Protein AF-G4M5Z3-F1 (afdb_monomer_lite)

Sequence (107 aa):
MLIGSPYRYAIVRELNGADEPPLAELAARSHADLIIVKGFTRETLPRLEVVRPSAGRDPLYKTEVEIVAIATDEPDAIETDLPILDFDDIADIGALICERVGIALKD

Foldseek 3Di:
DWADDPVDIDDDDDCVPPDDDQPVVVVVVDPDLDDDDDDPPVDQAQDAAEDEVVVVDDTCVVPDPRDQEYEYCCPVVDDDPHHYHDNPCPVVVVVVVCVVSVHDDDD

pLDDT: mean 91.92, std 5.84, range [59.56, 98.06]

Secondary structure (DSSP, 8-state):
-EEE-SS-EEE----TTPPPPPHHHHHTT---S----SS-TTS---EEEEE-GGG----GGGT-TTEEEEEES-GGG---SS-EEETT-HHHHHHHHHHHHTPPPP-

Structure (mmCIF, N/CA/C/O backbone):
data_AF-G4M5Z3-F1
#
_entry.id   AF-G4M5Z3-F1
#
loop_
_atom_site.group_PDB
_atom_site.id
_atom_site.type_symbol
_atom_site.label_atom_id
_atom_site.label_alt_id
_atom_site.label_comp_id
_atom_site.label_asym_id
_atom_site.label_entity_id
_atom_site.label_seq_id
_atom_site.pdbx_PDB_ins_code
_atom_site.Cartn_x
_atom_site.Cartn_y
_atom_site.Cartn_z
_atom_site.occupancy
_atom_site.B_iso_or_equiv
_atom_site.auth_seq_id
_atom_site.auth_comp_id
_atom_site.auth_asym_id
_atom_site.auth_atom_id
_atom_site.pdbx_PDB_model_num
ATOM 1 N N . MET A 1 1 ? 20.802 -0.949 -18.085 1.00 91.62 1 MET A N 1
ATOM 2 C CA . MET A 1 1 ? 21.706 -1.850 -17.339 1.00 91.62 1 MET A CA 1
ATOM 3 C C . MET A 1 1 ? 20.922 -3.069 -16.864 1.00 91.62 1 MET A C 1
ATOM 5 O O . MET A 1 1 ? 19.793 -2.903 -16.417 1.00 91.62 1 MET A O 1
ATOM 9 N N . LEU A 1 2 ? 21.496 -4.269 -16.979 1.00 94.94 2 LEU A N 1
ATOM 10 C CA . LEU A 1 2 ? 20.929 -5.520 -16.460 1.00 94.94 2 LEU A CA 1
ATOM 11 C C . LEU A 1 2 ? 21.941 -6.143 -15.494 1.00 94.94 2 LEU A C 1
ATOM 13 O O . LEU A 1 2 ? 23.111 -6.273 -15.847 1.00 94.94 2 LEU A O 1
ATOM 17 N N . ILE A 1 3 ? 21.490 -6.517 -14.299 1.00 96.19 3 ILE A N 1
ATOM 18 C CA . ILE A 1 3 ? 22.302 -7.202 -13.285 1.00 96.19 3 ILE A CA 1
ATOM 19 C C . ILE A 1 3 ? 21.635 -8.544 -12.990 1.00 96.19 3 ILE A C 1
ATOM 21 O O . ILE A 1 3 ? 20.436 -8.570 -12.723 1.00 96.19 3 ILE A O 1
ATOM 25 N N . GLY A 1 4 ? 22.388 -9.645 -13.033 1.00 97.12 4 GLY A N 1
ATOM 26 C CA . GLY A 1 4 ? 21.863 -10.998 -12.828 1.00 97.12 4 GLY A CA 1
ATOM 27 C C . GLY A 1 4 ? 22.616 -11.786 -11.756 1.00 97.12 4 GLY A C 1
ATOM 28 O O . GLY A 1 4 ? 23.801 -11.565 -11.521 1.00 97.12 4 GLY A O 1
ATOM 29 N N . SER A 1 5 ? 21.911 -12.715 -11.114 1.00 96.19 5 SER A N 1
ATOM 30 C CA . SER A 1 5 ? 22.422 -13.688 -10.140 1.00 96.19 5 SER A CA 1
ATOM 31 C C . SER A 1 5 ? 21.577 -14.972 -10.211 1.00 96.19 5 SER A C 1
ATOM 33 O O . SER A 1 5 ? 20.494 -14.933 -10.797 1.00 96.19 5 SER A O 1
ATOM 35 N N . PRO A 1 6 ? 21.991 -16.089 -9.580 1.00 97.00 6 PRO A N 1
ATOM 36 C CA . PRO A 1 6 ? 21.176 -17.309 -9.522 1.00 97.00 6 PRO A CA 1
ATOM 37 C C . PRO A 1 6 ? 19.821 -17.149 -8.817 1.00 97.00 6 PRO A C 1
ATOM 39 O O . PRO A 1 6 ? 18.946 -17.987 -8.996 1.00 97.00 6 PRO A O 1
ATOM 42 N N . TYR A 1 7 ? 19.648 -16.095 -8.010 1.00 95.25 7 TYR A N 1
ATOM 43 C CA . TYR A 1 7 ? 18.449 -15.900 -7.186 1.00 95.25 7 TYR A CA 1
ATOM 44 C C . TYR A 1 7 ? 17.520 -14.801 -7.707 1.00 95.25 7 TYR A C 1
ATOM 46 O O . TYR A 1 7 ? 16.330 -14.813 -7.411 1.00 95.25 7 TYR A O 1
ATOM 54 N N . ARG A 1 8 ? 18.061 -13.807 -8.423 1.00 93.88 8 ARG A N 1
ATOM 55 C CA . ARG A 1 8 ? 17.317 -12.620 -8.874 1.00 93.88 8 ARG A CA 1
ATOM 56 C C . ARG A 1 8 ? 18.068 -11.828 -9.935 1.00 93.88 8 ARG A C 1
ATOM 58 O O . ARG A 1 8 ? 19.293 -11.928 -10.045 1.00 93.88 8 ARG A O 1
ATOM 65 N N . TYR A 1 9 ? 17.338 -10.971 -10.637 1.00 94.56 9 TYR A N 1
ATOM 66 C CA . TYR A 1 9 ? 17.891 -9.978 -11.551 1.00 94.56 9 TYR A CA 1
ATOM 67 C C . TYR A 1 9 ? 17.266 -8.598 -11.309 1.00 94.56 9 TYR A C 1
ATOM 69 O O . TYR A 1 9 ? 16.205 -8.485 -10.701 1.00 94.56 9 TYR A O 1
ATOM 77 N N . ALA A 1 10 ? 17.935 -7.550 -11.786 1.00 94.44 10 ALA A N 1
ATOM 78 C CA . ALA A 1 10 ? 17.443 -6.178 -11.765 1.00 94.44 10 ALA A CA 1
ATOM 79 C C . ALA A 1 10 ? 17.632 -5.525 -13.139 1.00 94.44 10 ALA A C 1
ATOM 81 O O . ALA A 1 10 ? 18.688 -5.667 -13.764 1.00 94.44 10 ALA A O 1
ATOM 82 N N . ILE A 1 11 ? 16.614 -4.789 -13.592 1.00 93.31 11 ILE A N 1
ATOM 83 C CA . ILE A 1 11 ? 16.627 -4.016 -14.838 1.00 93.31 11 ILE A CA 1
ATOM 84 C C . ILE A 1 11 ? 16.582 -2.532 -14.474 1.00 93.31 11 ILE A C 1
ATOM 86 O O . ILE A 1 11 ? 15.635 -2.082 -13.839 1.00 93.31 11 ILE A O 1
ATOM 90 N N . VAL A 1 12 ? 17.580 -1.770 -14.920 1.00 94.31 12 VAL A N 1
ATOM 91 C CA . VAL A 1 12 ? 17.619 -0.305 -14.791 1.00 94.31 12 VAL A CA 1
ATOM 92 C C . VAL A 1 12 ? 17.601 0.314 -16.183 1.00 94.31 12 VAL A C 1
ATOM 94 O O . VAL A 1 12 ? 18.412 -0.054 -17.044 1.00 94.31 12 VAL A O 1
ATOM 97 N N . ARG A 1 13 ? 16.684 1.255 -16.412 1.00 92.88 13 ARG A N 1
ATOM 98 C CA . ARG A 1 13 ? 16.542 1.991 -17.671 1.00 92.88 13 ARG A CA 1
ATOM 99 C C . ARG A 1 13 ? 16.651 3.485 -17.392 1.00 92.88 13 ARG A C 1
ATOM 101 O O . ARG A 1 13 ? 15.803 4.032 -16.702 1.00 92.88 13 ARG A O 1
ATOM 108 N N . GLU A 1 14 ? 17.666 4.113 -17.976 1.00 95.19 14 GLU A N 1
ATOM 109 C CA . GLU A 1 14 ? 17.768 5.572 -18.030 1.00 95.19 14 GLU A CA 1
ATOM 110 C C . GLU A 1 14 ? 16.678 6.130 -18.950 1.00 95.19 14 GLU A C 1
ATOM 112 O O . GLU A 1 14 ? 16.443 5.581 -20.033 1.00 95.19 14 GLU A O 1
ATOM 117 N N . LEU A 1 15 ? 16.025 7.215 -18.531 1.00 96.19 15 LEU A N 1
ATOM 118 C CA . LEU A 1 15 ? 14.952 7.843 -19.309 1.00 96.19 15 LEU A CA 1
ATOM 119 C C . LEU A 1 15 ? 15.482 8.727 -20.448 1.00 96.19 15 LEU A C 1
ATOM 121 O O . LEU A 1 15 ? 14.772 8.943 -21.422 1.00 96.19 15 LEU A O 1
ATOM 125 N N . ASN A 1 16 ? 16.732 9.205 -20.374 1.00 95.50 16 ASN A N 1
ATOM 126 C CA . ASN A 1 16 ? 17.375 10.034 -21.411 1.00 95.50 16 ASN A CA 1
ATOM 127 C C . ASN A 1 16 ? 16.522 11.238 -21.869 1.00 95.50 16 ASN A C 1
ATOM 129 O O . ASN A 1 16 ? 16.459 11.546 -23.057 1.00 95.50 16 ASN A O 1
ATOM 133 N N . GLY A 1 17 ? 15.857 11.905 -20.922 1.00 95.94 17 GLY A N 1
ATOM 134 C CA . GLY A 1 17 ? 14.986 13.054 -21.187 1.00 95.94 17 GLY A CA 1
ATOM 135 C C . GLY A 1 17 ? 13.541 12.705 -21.556 1.00 95.94 17 GLY A C 1
ATOM 136 O O . GLY A 1 17 ? 12.758 13.623 -21.767 1.00 95.94 17 GLY A O 1
ATOM 137 N N . ALA A 1 18 ? 13.174 11.421 -21.620 1.00 95.94 18 ALA A N 1
ATOM 138 C CA . ALA A 1 18 ? 11.772 11.014 -21.644 1.00 95.94 18 ALA A CA 1
ATOM 139 C C . ALA A 1 18 ? 11.106 11.252 -20.279 1.00 95.94 18 ALA A C 1
ATOM 141 O O . ALA A 1 18 ? 11.778 11.245 -19.243 1.00 95.94 18 ALA A O 1
ATOM 142 N N . ASP A 1 19 ? 9.785 11.410 -20.294 1.00 93.81 19 ASP A N 1
ATOM 143 C CA . ASP A 1 19 ? 8.986 11.543 -19.079 1.00 93.81 19 ASP A CA 1
ATOM 144 C C . ASP A 1 19 ? 9.010 10.260 -18.232 1.00 93.81 19 ASP A C 1
ATOM 146 O O . ASP A 1 19 ? 9.283 9.155 -18.719 1.00 93.81 19 ASP A O 1
ATOM 150 N N . GLU A 1 20 ? 8.709 10.412 -16.941 1.00 91.62 20 GLU A N 1
ATOM 151 C CA . GLU A 1 20 ? 8.498 9.278 -16.045 1.00 91.62 20 GLU A CA 1
ATOM 152 C C . GLU A 1 20 ? 7.316 8.428 -16.550 1.00 91.62 20 GLU A C 1
ATOM 154 O O . GLU A 1 20 ? 6.231 8.973 -16.776 1.00 91.62 20 GLU A O 1
ATOM 159 N N . PRO A 1 21 ? 7.488 7.104 -16.743 1.00 91.88 21 PRO A N 1
ATOM 160 C CA . PRO A 1 21 ? 6.395 6.250 -17.185 1.00 91.88 21 PRO A CA 1
ATOM 161 C C . PRO A 1 21 ? 5.253 6.238 -16.161 1.00 91.88 21 PRO A C 1
ATOM 163 O O . PRO A 1 21 ? 5.524 6.180 -14.957 1.00 91.88 21 PRO A O 1
ATOM 166 N N . PRO A 1 22 ? 3.986 6.210 -16.606 1.00 92.31 22 PRO A N 1
ATOM 167 C CA . PRO A 1 22 ? 2.855 6.085 -15.697 1.00 92.31 22 PRO A CA 1
ATOM 168 C C . PRO A 1 22 ? 2.923 4.764 -14.926 1.00 92.31 22 PRO A C 1
ATOM 170 O O . PRO A 1 22 ? 3.472 3.763 -15.407 1.00 92.31 22 PRO A O 1
ATOM 173 N N . LEU A 1 23 ? 2.317 4.730 -13.737 1.00 93.06 23 LEU A N 1
ATOM 174 C CA . LEU A 1 23 ? 2.388 3.561 -12.860 1.00 93.06 23 LEU A CA 1
ATOM 175 C C . LEU A 1 23 ? 1.861 2.291 -13.538 1.00 93.06 23 LEU A C 1
ATOM 177 O O . LEU A 1 23 ? 2.447 1.224 -13.372 1.00 93.06 23 LEU A O 1
ATOM 181 N N . ALA A 1 24 ? 0.805 2.408 -14.346 1.00 91.56 24 ALA A N 1
ATOM 182 C CA . ALA A 1 24 ? 0.236 1.290 -15.096 1.00 91.56 24 ALA A CA 1
ATOM 183 C C . ALA A 1 24 ? 1.259 0.622 -16.036 1.00 91.56 24 ALA A C 1
ATOM 185 O O . ALA A 1 24 ? 1.314 -0.605 -16.125 1.00 91.56 24 ALA A O 1
ATOM 186 N N . GLU A 1 25 ? 2.122 1.404 -16.694 1.00 92.88 25 GLU A N 1
ATOM 187 C CA . GLU A 1 25 ? 3.180 0.861 -17.552 1.00 92.88 25 GLU A CA 1
ATOM 188 C C . GLU A 1 25 ? 4.294 0.188 -16.752 1.00 92.88 25 GLU A C 1
ATOM 190 O O . GLU A 1 25 ? 4.868 -0.804 -17.205 1.00 92.88 25 GLU A O 1
ATOM 195 N N . LEU A 1 26 ? 4.631 0.723 -15.576 1.00 92.44 26 LEU A N 1
ATOM 196 C CA . LEU A 1 26 ? 5.609 0.103 -14.683 1.00 92.44 26 LEU A CA 1
ATOM 197 C C . LEU A 1 26 ? 5.065 -1.212 -14.114 1.00 92.44 26 LEU A C 1
ATOM 199 O O . LEU A 1 26 ? 5.764 -2.224 -14.135 1.00 92.44 26 LEU A O 1
ATOM 203 N N . ALA A 1 27 ? 3.807 -1.213 -13.674 1.00 92.38 27 ALA A N 1
ATOM 204 C CA . ALA A 1 27 ? 3.109 -2.368 -13.126 1.00 92.38 27 ALA A CA 1
ATOM 205 C C . ALA A 1 27 ? 3.000 -3.516 -14.140 1.00 92.38 27 ALA A C 1
ATOM 207 O O . ALA A 1 27 ? 3.281 -4.665 -13.796 1.00 92.38 27 ALA A O 1
ATOM 208 N N . ALA A 1 28 ? 2.696 -3.198 -15.403 1.00 91.88 28 ALA A N 1
ATOM 209 C CA . ALA A 1 28 ? 2.602 -4.171 -16.493 1.00 91.88 28 ALA A CA 1
ATOM 210 C C . ALA A 1 28 ? 3.928 -4.890 -16.809 1.00 91.88 28 ALA A C 1
ATOM 212 O O . ALA A 1 28 ? 3.928 -5.918 -17.483 1.00 91.88 28 ALA A O 1
ATOM 213 N N . ARG A 1 29 ? 5.071 -4.366 -16.341 1.00 91.06 29 ARG A N 1
ATOM 214 C CA . ARG A 1 29 ? 6.380 -5.035 -16.468 1.00 91.06 29 ARG A CA 1
ATOM 215 C C . ARG A 1 29 ? 6.605 -6.091 -15.390 1.00 91.06 29 ARG A C 1
ATOM 217 O O . ARG A 1 29 ? 7.551 -6.869 -15.504 1.00 91.06 29 ARG A O 1
ATOM 224 N N . SER A 1 30 ? 5.803 -6.081 -14.330 1.00 87.50 30 SER A N 1
ATOM 225 C CA . SER A 1 30 ? 5.859 -7.099 -13.290 1.00 87.50 30 SER A CA 1
ATOM 226 C C . SER A 1 30 ? 5.040 -8.326 -13.703 1.00 87.50 30 SER A C 1
ATOM 228 O O . SER A 1 30 ? 4.063 -8.218 -14.438 1.00 87.50 30 SER A O 1
ATOM 230 N N . HIS A 1 31 ? 5.424 -9.492 -13.193 1.00 86.06 31 HIS A N 1
ATOM 231 C CA . HIS A 1 31 ? 4.624 -10.718 -13.261 1.00 86.06 31 HIS A CA 1
ATOM 232 C C . HIS A 1 31 ? 4.012 -11.040 -11.887 1.00 86.06 31 HIS A C 1
ATOM 234 O O . HIS A 1 31 ? 3.949 -12.202 -11.501 1.00 86.06 31 HIS A O 1
ATOM 240 N N . ALA A 1 32 ? 3.672 -10.010 -11.106 1.00 90.88 32 ALA A N 1
ATOM 241 C CA . ALA A 1 32 ? 3.198 -10.164 -9.736 1.00 90.88 32 ALA A CA 1
ATOM 242 C C . ALA A 1 32 ? 1.668 -10.257 -9.671 1.00 90.88 32 ALA A C 1
ATOM 244 O O . ALA A 1 32 ? 0.974 -9.548 -10.396 1.00 90.88 32 ALA A O 1
ATOM 245 N N . ASP A 1 33 ? 1.159 -11.073 -8.747 1.00 89.44 33 ASP A N 1
ATOM 246 C CA . ASP A 1 33 ? -0.275 -11.149 -8.430 1.00 89.44 33 ASP A CA 1
ATOM 247 C C . ASP A 1 33 ? -0.754 -9.933 -7.614 1.00 89.44 33 ASP A C 1
ATOM 249 O O . ASP A 1 33 ? -1.928 -9.572 -7.645 1.00 89.44 33 ASP A O 1
ATOM 253 N N . LEU A 1 34 ? 0.169 -9.280 -6.895 1.00 91.88 34 LEU A N 1
ATOM 254 C CA . LEU A 1 34 ? -0.071 -8.081 -6.094 1.00 91.88 34 LEU A CA 1
ATOM 255 C C . LEU A 1 34 ? 1.106 -7.112 -6.214 1.00 91.88 34 LEU A C 1
ATOM 257 O O . LEU A 1 34 ? 2.268 -7.502 -6.089 1.00 91.88 34 LEU A O 1
ATOM 261 N N . ILE A 1 35 ? 0.797 -5.827 -6.387 1.00 93.12 35 ILE A N 1
ATOM 262 C CA . ILE A 1 35 ? 1.773 -4.738 -6.373 1.00 93.12 35 ILE A CA 1
ATOM 263 C C . ILE A 1 35 ? 1.378 -3.760 -5.272 1.00 93.12 35 ILE A C 1
ATOM 265 O O . ILE A 1 35 ? 0.306 -3.162 -5.318 1.00 93.12 35 ILE A O 1
ATOM 269 N N . ILE A 1 36 ? 2.269 -3.570 -4.301 1.00 93.88 36 ILE A N 1
ATOM 270 C CA . ILE A 1 36 ? 2.127 -2.538 -3.272 1.00 93.88 36 ILE A CA 1
ATOM 271 C C . ILE A 1 36 ? 2.923 -1.319 -3.716 1.00 93.88 36 ILE A C 1
ATOM 273 O O . ILE A 1 36 ? 4.120 -1.408 -3.998 1.00 93.88 36 ILE A O 1
ATOM 277 N N . VAL A 1 37 ? 2.254 -0.172 -3.769 1.00 93.81 37 VAL A N 1
ATOM 278 C CA . VAL A 1 37 ? 2.840 1.073 -4.258 1.00 93.81 37 VAL A CA 1
ATOM 279 C C . VAL A 1 37 ? 3.007 2.039 -3.098 1.00 93.81 37 VAL A C 1
ATOM 281 O O . VAL A 1 37 ? 2.049 2.395 -2.420 1.00 93.81 37 VAL A O 1
ATOM 284 N N . LYS A 1 38 ? 4.243 2.493 -2.888 1.00 91.44 38 LYS A N 1
ATOM 285 C CA . LYS A 1 38 ? 4.561 3.584 -1.969 1.00 91.44 38 LYS A CA 1
ATOM 286 C C . LYS A 1 38 ? 4.913 4.822 -2.785 1.00 91.44 38 LYS A C 1
ATOM 288 O O . LYS A 1 38 ? 5.906 4.817 -3.506 1.00 91.44 38 LYS A O 1
ATOM 293 N N . GLY A 1 39 ? 4.124 5.883 -2.645 1.00 84.88 39 GLY A N 1
ATOM 294 C CA . GLY A 1 39 ? 4.227 7.080 -3.482 1.00 84.88 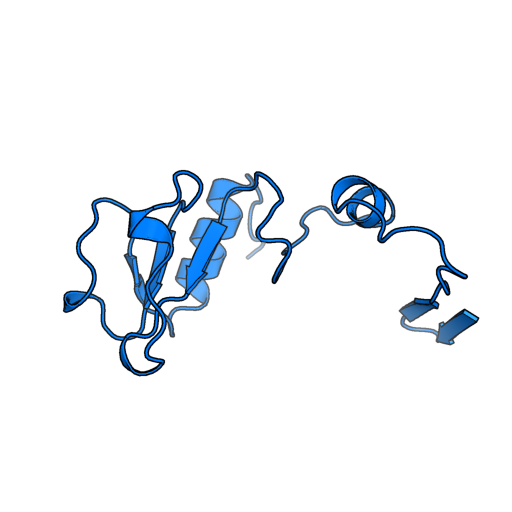39 GLY A CA 1
ATOM 295 C C . GLY A 1 39 ? 3.114 7.124 -4.526 1.00 84.88 39 GLY A C 1
ATOM 296 O O . GLY A 1 39 ? 1.997 6.700 -4.233 1.00 84.88 39 GLY A O 1
ATOM 297 N N . PHE A 1 40 ? 3.405 7.673 -5.713 1.00 86.19 40 PHE A N 1
ATOM 298 C CA . PHE A 1 40 ? 2.437 7.816 -6.812 1.00 86.19 40 PHE A CA 1
ATOM 299 C C . PHE A 1 40 ? 1.100 8.417 -6.343 1.00 86.19 40 PHE A C 1
ATOM 301 O O . PHE A 1 40 ? 0.018 7.904 -6.617 1.00 86.19 40 PHE A O 1
ATOM 308 N N . THR A 1 41 ? 1.162 9.518 -5.589 1.00 80.19 41 THR A N 1
ATOM 309 C CA . THR A 1 41 ? -0.022 10.162 -4.986 1.00 80.19 41 THR A CA 1
ATOM 310 C C . THR A 1 41 ? -1.009 10.719 -6.011 1.00 80.19 41 THR A C 1
ATOM 312 O O . THR A 1 41 ? -2.125 11.053 -5.652 1.00 80.19 41 THR A O 1
ATOM 315 N N . ARG A 1 42 ? -0.605 10.809 -7.284 1.00 81.88 42 ARG A N 1
ATOM 316 C CA . ARG A 1 42 ? -1.435 11.283 -8.400 1.00 81.88 42 ARG A CA 1
ATOM 317 C C . ARG A 1 42 ? -2.261 10.182 -9.069 1.00 81.88 42 ARG A C 1
ATOM 319 O O . ARG A 1 42 ? -3.112 10.502 -9.888 1.00 81.88 42 ARG A O 1
ATOM 326 N N . GLU A 1 43 ? -1.957 8.918 -8.791 1.00 87.38 43 GLU A N 1
ATOM 327 C CA . GLU A 1 43 ? -2.649 7.778 -9.395 1.00 87.38 43 GLU A CA 1
ATOM 328 C C . GLU A 1 43 ? -3.924 7.458 -8.619 1.00 87.38 43 GLU A C 1
ATOM 330 O O . GLU A 1 43 ? -3.907 7.460 -7.391 1.00 87.38 43 GLU A O 1
ATOM 335 N N . THR A 1 44 ? -5.011 7.140 -9.314 1.00 88.12 44 THR A N 1
ATOM 336 C CA . THR A 1 44 ? -6.272 6.761 -8.665 1.00 88.12 44 THR A CA 1
ATOM 337 C C . THR A 1 44 ? -6.224 5.294 -8.253 1.00 88.12 44 THR A C 1
ATOM 339 O O . THR A 1 44 ? -6.389 4.405 -9.090 1.00 88.12 44 THR A O 1
ATOM 342 N N . LEU A 1 45 ? -5.9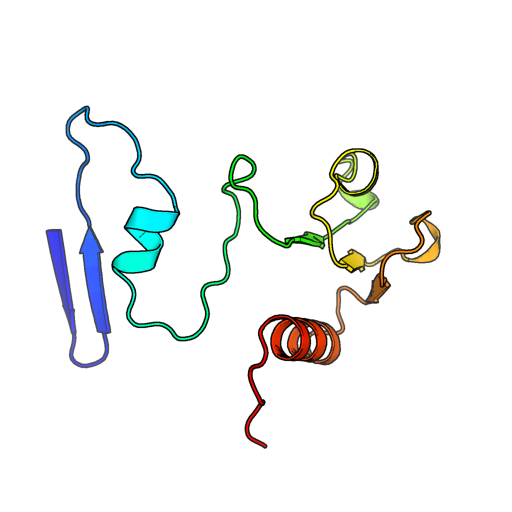57 5.030 -6.973 1.00 89.75 45 LEU A N 1
ATOM 343 C CA . LEU A 1 45 ? -5.771 3.689 -6.413 1.00 89.75 45 LEU A CA 1
ATOM 344 C C . LEU A 1 45 ? -6.306 3.608 -4.979 1.00 89.75 45 LEU A C 1
ATOM 346 O O . LEU A 1 45 ? -6.127 4.557 -4.223 1.00 89.75 45 LEU A O 1
ATOM 350 N N . PRO A 1 46 ? -6.871 2.463 -4.550 1.00 92.50 46 PRO A N 1
ATOM 351 C CA . PRO A 1 46 ? -7.227 2.266 -3.149 1.00 92.50 46 PRO A CA 1
ATOM 352 C C . PRO A 1 46 ? -5.978 2.370 -2.263 1.00 92.50 46 PRO A C 1
ATOM 354 O O . PRO A 1 46 ? -4.956 1.738 -2.539 1.00 92.50 46 PRO A O 1
ATOM 357 N N . ARG A 1 47 ? -6.059 3.163 -1.192 1.00 93.62 47 ARG A N 1
ATOM 358 C CA . ARG A 1 47 ? -4.917 3.486 -0.324 1.00 93.62 47 ARG A CA 1
ATOM 359 C C . ARG A 1 47 ? -5.189 3.088 1.119 1.00 93.62 47 ARG A C 1
ATOM 361 O O . ARG A 1 47 ? -6.206 3.467 1.687 1.00 93.62 47 ARG A O 1
ATOM 368 N N . LEU A 1 48 ? -4.246 2.375 1.722 1.00 95.31 48 LEU A N 1
ATOM 369 C CA . LEU A 1 48 ? -4.123 2.315 3.175 1.00 95.31 48 LEU A CA 1
ATOM 370 C C . LEU A 1 48 ? -3.224 3.477 3.591 1.00 95.31 48 LEU A C 1
ATOM 372 O O . LEU A 1 48 ? -2.066 3.550 3.170 1.00 95.31 48 LEU A O 1
ATOM 376 N N . GLU A 1 49 ? -3.767 4.415 4.359 1.00 94.81 49 GLU A N 1
ATOM 377 C CA . GLU A 1 49 ? -3.000 5.554 4.846 1.00 94.81 49 GLU A CA 1
ATOM 378 C C . GLU A 1 49 ? -2.319 5.210 6.169 1.00 94.81 49 GLU A C 1
ATOM 380 O O . GLU A 1 49 ? -2.957 4.730 7.096 1.00 94.81 49 GLU A O 1
ATOM 385 N N . VAL A 1 50 ? -1.024 5.498 6.279 1.00 94.88 50 VAL A N 1
ATOM 386 C CA . VAL A 1 50 ? -0.320 5.458 7.564 1.00 94.88 50 VAL A CA 1
ATOM 387 C C . VAL A 1 50 ? -0.315 6.866 8.145 1.00 94.88 50 VAL A C 1
ATOM 389 O O . VAL A 1 50 ? 0.402 7.736 7.640 1.00 94.88 50 VAL A O 1
ATOM 392 N N . VAL A 1 51 ? -1.083 7.084 9.209 1.00 95.38 51 VAL A N 1
ATOM 393 C CA . VAL A 1 51 ? 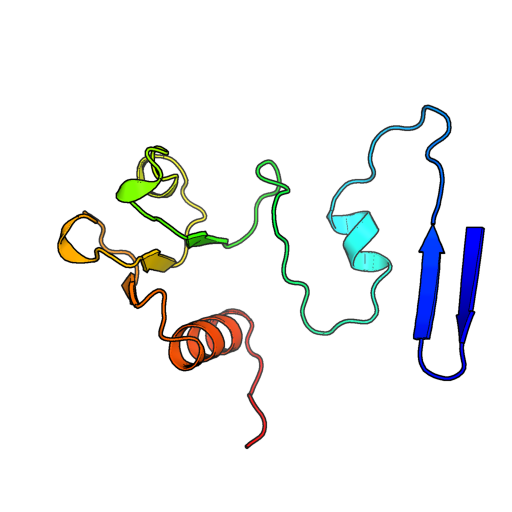-1.144 8.360 9.927 1.00 95.38 51 VAL A CA 1
ATOM 394 C C . VAL A 1 51 ? -0.381 8.210 11.233 1.00 95.38 51 VAL A C 1
ATOM 396 O O . VAL A 1 51 ? -0.655 7.312 12.010 1.00 95.38 51 VAL A O 1
ATOM 399 N N . ARG A 1 52 ? 0.586 9.096 11.474 1.00 94.12 52 ARG A N 1
ATOM 400 C CA . ARG A 1 52 ? 1.268 9.214 12.769 1.00 94.12 52 ARG A CA 1
ATOM 401 C C . ARG A 1 52 ? 1.177 10.668 13.211 1.00 94.12 52 ARG A C 1
ATOM 403 O O . ARG A 1 52 ? 1.907 11.482 12.632 1.00 94.12 52 ARG A O 1
ATOM 410 N N . PRO A 1 53 ? 0.290 11.035 14.153 1.00 88.56 53 PRO A N 1
ATOM 411 C CA . PRO A 1 53 ? 0.103 12.431 14.560 1.00 88.56 53 PRO A CA 1
ATOM 412 C C . PRO A 1 53 ? 1.408 13.101 15.004 1.00 88.56 53 PRO A C 1
ATOM 414 O O . PRO A 1 53 ? 1.691 14.238 14.618 1.00 88.56 53 PRO A O 1
ATOM 417 N N . SER A 1 54 ? 2.275 12.348 15.684 1.00 90.38 54 SER A N 1
ATOM 418 C CA . SER A 1 54 ? 3.633 12.767 16.057 1.00 90.38 54 SER A CA 1
ATOM 419 C C . SER A 1 54 ? 4.525 13.222 14.885 1.00 90.38 54 SER A C 1
ATOM 421 O O . SER A 1 54 ? 5.452 14.009 15.084 1.00 90.38 54 SER A O 1
ATOM 423 N N . ALA A 1 55 ? 4.259 12.774 13.651 1.00 89.25 55 ALA A N 1
ATOM 424 C CA . ALA A 1 55 ? 5.029 13.142 12.462 1.00 89.25 55 ALA A CA 1
ATOM 425 C C . ALA A 1 55 ? 4.641 14.511 11.867 1.00 89.25 55 ALA A C 1
ATOM 427 O O . ALA A 1 55 ? 5.324 14.981 10.953 1.00 89.25 55 ALA A O 1
ATOM 428 N N . GLY A 1 56 ? 3.565 15.143 12.355 1.00 81.81 56 GLY A N 1
ATOM 429 C CA . GLY A 1 56 ? 3.180 16.512 11.994 1.00 81.81 56 GLY A CA 1
ATOM 430 C C . GLY A 1 56 ? 2.773 16.708 10.530 1.00 81.81 56 GLY A C 1
ATOM 431 O O . GLY A 1 56 ? 2.963 17.795 9.985 1.00 81.81 56 GLY A O 1
ATOM 432 N N . ARG A 1 57 ? 2.266 15.663 9.865 1.00 84.81 57 ARG A N 1
ATOM 433 C CA . ARG A 1 57 ? 1.732 15.748 8.497 1.00 84.81 57 ARG A CA 1
ATOM 434 C C . ARG A 1 57 ? 0.215 15.675 8.549 1.00 84.81 57 ARG A C 1
ATOM 436 O O . ARG A 1 57 ? -0.319 14.792 9.215 1.00 84.81 57 ARG A O 1
ATOM 443 N N . ASP A 1 58 ? -0.450 16.571 7.825 1.00 89.44 58 ASP A N 1
ATOM 444 C CA . ASP A 1 58 ? -1.903 16.520 7.694 1.00 89.44 58 ASP A CA 1
ATOM 445 C C . ASP A 1 58 ? -2.317 15.217 6.996 1.00 89.44 58 ASP A C 1
ATOM 447 O O . ASP A 1 58 ? -1.736 14.874 5.958 1.00 89.44 58 ASP A O 1
ATOM 451 N N . PRO A 1 59 ? -3.287 14.479 7.556 1.00 92.12 59 PRO A N 1
ATOM 452 C CA . PRO A 1 59 ? -3.706 13.212 6.989 1.00 92.12 59 PRO A CA 1
ATOM 453 C C . PRO A 1 59 ? -4.592 13.420 5.756 1.00 92.12 59 PRO A C 1
ATOM 455 O O . PRO A 1 59 ? -5.451 14.306 5.716 1.00 92.12 59 PRO A O 1
ATOM 458 N N . LEU A 1 60 ? -4.395 12.566 4.760 1.00 91.12 60 LEU A N 1
ATOM 459 C CA . LEU A 1 60 ? -5.057 12.587 3.464 1.00 91.12 60 LEU A CA 1
ATOM 460 C C . LEU A 1 60 ? -6.514 12.140 3.543 1.00 91.12 60 LEU A C 1
ATOM 462 O O . LEU A 1 60 ? -7.314 12.643 2.762 1.00 91.12 60 LEU A O 1
ATOM 466 N N . TYR A 1 61 ? -6.905 11.278 4.490 1.00 92.12 61 TYR A N 1
ATOM 467 C CA . TYR A 1 61 ? -8.304 10.835 4.626 1.00 92.12 61 TYR A CA 1
ATOM 468 C C . TYR A 1 61 ? -9.306 11.988 4.798 1.00 92.12 61 TYR A C 1
ATOM 470 O O . TYR A 1 61 ? -10.496 11.819 4.542 1.00 92.12 61 TYR A O 1
ATOM 478 N N . LYS A 1 62 ? -8.845 13.171 5.227 1.00 91.44 62 LYS A N 1
ATOM 479 C CA . LYS A 1 62 ? -9.688 14.366 5.376 1.00 91.44 62 LYS A CA 1
ATOM 480 C C . LYS A 1 62 ? -10.082 14.992 4.039 1.00 91.44 62 LYS A C 1
ATOM 482 O O . LYS A 1 62 ? -11.052 15.745 3.987 1.00 91.44 62 LYS A O 1
ATOM 487 N N . THR A 1 63 ? -9.325 14.728 2.977 1.00 88.62 63 THR A N 1
ATOM 488 C CA . THR A 1 63 ? -9.505 15.361 1.663 1.00 88.62 63 THR A CA 1
ATOM 489 C C . THR A 1 63 ? -9.588 14.369 0.507 1.00 88.62 63 THR A C 1
ATOM 491 O O . THR A 1 63 ? -10.089 14.736 -0.551 1.00 88.62 63 THR A O 1
ATOM 494 N N . GLU A 1 64 ? -9.120 13.133 0.689 1.00 80.69 64 GLU A N 1
ATOM 495 C CA . GLU A 1 64 ? -8.980 12.132 -0.369 1.00 80.69 64 GLU A CA 1
ATOM 496 C C . GLU A 1 64 ? -9.990 10.992 -0.225 1.00 80.69 64 GLU A C 1
ATOM 498 O O . GLU A 1 64 ? -10.069 10.322 0.803 1.00 80.69 64 GLU A O 1
ATOM 503 N N . VAL A 1 65 ? -10.727 10.721 -1.304 1.00 80.19 65 VAL A N 1
ATOM 504 C CA . VAL A 1 65 ? -11.820 9.728 -1.328 1.00 80.19 65 VAL A CA 1
ATOM 505 C C . VAL A 1 65 ? -11.351 8.284 -1.533 1.00 80.19 65 VAL A C 1
ATOM 507 O O . VAL A 1 65 ? -12.152 7.357 -1.465 1.00 80.19 65 VAL A O 1
ATOM 510 N N . GLU A 1 66 ? -10.066 8.076 -1.814 1.00 90.12 66 GLU A N 1
ATOM 511 C CA . GLU A 1 66 ? -9.509 6.759 -2.151 1.00 90.12 66 GLU A CA 1
ATOM 512 C C . GLU A 1 66 ? -8.907 6.016 -0.951 1.00 90.12 66 GLU A C 1
ATOM 514 O O . GLU A 1 66 ? -8.426 4.886 -1.098 1.00 90.12 66 GLU A O 1
ATOM 519 N N . ILE A 1 67 ? -8.915 6.630 0.236 1.00 93.81 67 ILE A N 1
ATOM 520 C CA . ILE A 1 67 ? -8.437 5.978 1.455 1.00 93.81 67 ILE A CA 1
ATOM 521 C C . ILE A 1 67 ? -9.450 4.907 1.871 1.00 93.81 67 ILE A C 1
ATOM 523 O O . ILE A 1 67 ? -10.621 5.196 2.093 1.00 93.81 67 ILE A O 1
ATOM 527 N N . VAL A 1 68 ? -8.995 3.656 1.957 1.00 94.50 68 VAL A N 1
ATOM 528 C CA . VAL A 1 68 ? -9.832 2.498 2.311 1.00 94.50 68 VAL A CA 1
ATOM 529 C C . VAL A 1 68 ? -9.665 2.060 3.763 1.00 94.50 68 VAL A C 1
ATOM 531 O O . VAL A 1 68 ? -10.526 1.352 4.271 1.00 94.50 68 VAL A O 1
ATOM 534 N N . ALA A 1 69 ? -8.568 2.454 4.411 1.00 96.56 69 ALA A N 1
ATOM 535 C CA . ALA A 1 69 ? -8.287 2.220 5.825 1.00 96.56 69 ALA A CA 1
ATOM 536 C C . ALA A 1 69 ? -7.137 3.117 6.293 1.00 96.56 69 ALA A C 1
ATOM 538 O O . ALA A 1 69 ? -6.345 3.605 5.478 1.00 96.56 69 ALA A O 1
ATOM 539 N N . ILE A 1 70 ? -7.026 3.282 7.607 1.00 96.94 70 ILE A N 1
ATOM 540 C CA . ILE A 1 70 ? -5.953 4.018 8.272 1.00 96.94 70 ILE A CA 1
ATOM 541 C C . ILE A 1 70 ? -5.206 3.065 9.203 1.00 96.94 70 ILE A C 1
ATOM 543 O O . ILE A 1 70 ? -5.834 2.342 9.963 1.00 96.94 70 ILE A O 1
ATOM 547 N N . ALA A 1 71 ? -3.878 3.097 9.178 1.00 97.56 71 ALA A N 1
ATOM 548 C CA . ALA A 1 71 ? -3.028 2.512 10.210 1.00 97.56 71 ALA A CA 1
ATOM 549 C C . ALA A 1 71 ? -2.384 3.636 11.032 1.00 97.56 71 ALA A C 1
ATOM 551 O O . ALA A 1 71 ? -1.798 4.558 10.455 1.00 97.56 71 ALA A O 1
ATOM 552 N N . THR A 1 72 ? -2.501 3.579 12.358 1.00 97.38 72 THR A N 1
ATOM 553 C CA . THR A 1 72 ? -2.038 4.642 13.266 1.00 97.38 72 THR A CA 1
ATOM 554 C C . THR A 1 72 ? -1.586 4.082 14.611 1.00 97.38 72 THR A C 1
ATOM 556 O O . THR A 1 72 ? -2.079 3.051 15.059 1.00 97.38 72 THR A O 1
ATOM 559 N N . ASP A 1 73 ? -0.642 4.771 15.245 1.00 96.38 73 ASP A N 1
ATOM 560 C CA . ASP A 1 73 ? -0.201 4.542 16.626 1.00 96.38 73 ASP A CA 1
ATOM 561 C C . ASP A 1 73 ? -1.043 5.327 17.654 1.00 96.38 73 ASP A C 1
ATOM 563 O O . ASP A 1 73 ? -0.934 5.110 18.859 1.00 96.38 73 ASP A O 1
ATOM 567 N N . GLU A 1 74 ? -1.918 6.220 17.185 1.00 95.69 74 GLU A N 1
ATOM 568 C CA . GLU A 1 74 ? -2.792 7.066 18.003 1.00 95.69 74 GLU A CA 1
ATOM 569 C C . GLU A 1 74 ? -4.237 7.025 17.451 1.00 95.69 74 GLU A C 1
ATOM 571 O O . GLU A 1 74 ? -4.675 7.971 16.788 1.00 95.69 74 GLU A O 1
ATOM 576 N N . PRO A 1 75 ? -4.994 5.928 17.657 1.00 94.62 75 PRO A N 1
ATOM 577 C CA . PRO A 1 75 ? -6.334 5.759 17.079 1.00 94.62 75 PRO A CA 1
ATOM 578 C C . PRO A 1 75 ? -7.345 6.797 17.580 1.00 94.62 75 PRO A C 1
ATOM 580 O O . PRO A 1 75 ? -8.149 7.287 16.791 1.00 94.62 75 PRO A O 1
ATOM 583 N N . ASP A 1 76 ? -7.251 7.209 18.847 1.00 93.94 76 ASP A N 1
ATOM 584 C CA . ASP A 1 76 ? -8.145 8.210 19.451 1.00 93.94 76 ASP A CA 1
ATOM 585 C C . ASP A 1 76 ? -8.008 9.612 18.824 1.00 93.94 76 ASP A C 1
ATOM 587 O O . ASP A 1 76 ? -8.876 10.464 19.005 1.00 93.94 76 ASP A O 1
ATOM 591 N N . ALA A 1 77 ? -6.920 9.873 18.089 1.00 92.06 77 ALA A N 1
ATOM 592 C CA . ALA A 1 77 ? -6.678 11.139 17.396 1.00 92.06 77 ALA A CA 1
ATOM 593 C C . ALA A 1 77 ? -7.268 11.179 15.971 1.00 92.06 77 ALA A C 1
ATOM 595 O O . ALA A 1 77 ? -7.133 12.190 15.271 1.00 92.06 77 ALA A O 1
ATOM 596 N N . ILE A 1 78 ? -7.878 10.084 15.508 1.00 94.50 78 ILE A N 1
ATOM 597 C CA . ILE A 1 78 ? -8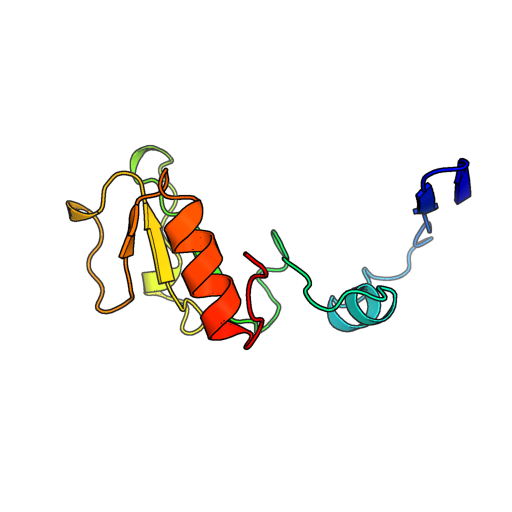.425 9.954 14.158 1.00 94.50 78 ILE A CA 1
ATOM 598 C C . ILE A 1 78 ? -9.953 10.059 14.204 1.00 94.50 78 ILE A C 1
ATOM 600 O O . ILE A 1 78 ? -10.627 9.282 14.872 1.00 94.50 78 ILE A O 1
ATOM 604 N N . GLU A 1 79 ? -10.512 10.991 13.432 1.00 92.81 79 GLU A N 1
ATOM 605 C CA . GLU A 1 79 ? -11.959 11.215 13.336 1.00 92.81 79 GLU A CA 1
ATOM 606 C C . GLU A 1 79 ? -12.457 10.798 11.944 1.00 92.81 79 GLU A C 1
ATOM 608 O O . GLU A 1 79 ? -12.410 11.579 10.992 1.00 92.81 79 GLU A O 1
ATOM 613 N N . THR A 1 80 ? -12.893 9.544 11.796 1.00 93.81 80 THR A N 1
ATOM 614 C CA . THR A 1 80 ? -13.401 9.002 10.525 1.00 93.81 80 THR A CA 1
ATOM 615 C C . THR A 1 80 ? -14.273 7.762 10.737 1.00 93.81 80 THR A C 1
ATOM 617 O O . THR A 1 80 ? -14.170 7.102 11.766 1.00 93.81 80 THR A O 1
ATOM 620 N N . ASP A 1 81 ? -15.076 7.417 9.728 1.00 93.50 81 ASP A N 1
ATOM 621 C CA . ASP A 1 81 ? -15.814 6.147 9.652 1.00 93.50 81 ASP A CA 1
ATOM 622 C C . ASP A 1 81 ? -15.013 5.034 8.939 1.00 93.50 81 ASP A C 1
ATOM 624 O O . ASP A 1 81 ? -15.492 3.907 8.794 1.00 93.50 81 ASP A O 1
ATOM 628 N N . LEU A 1 82 ? -13.806 5.338 8.444 1.00 95.44 82 LEU A N 1
ATOM 629 C CA . LEU A 1 82 ? -12.920 4.349 7.826 1.00 95.44 82 LEU A CA 1
ATOM 630 C C . LEU A 1 82 ? -12.402 3.336 8.863 1.00 95.44 82 LEU A C 1
ATOM 632 O O . LEU A 1 82 ? -12.209 3.696 10.024 1.00 95.44 82 LEU A O 1
ATOM 636 N N . PRO A 1 83 ? -12.091 2.092 8.452 1.00 96.06 83 PRO A N 1
ATOM 637 C CA . PRO A 1 83 ? -11.396 1.140 9.309 1.00 96.06 83 PRO A CA 1
ATOM 638 C C . PRO A 1 83 ? -10.079 1.722 9.839 1.00 96.06 83 PRO A C 1
ATOM 640 O O . PRO A 1 83 ? -9.258 2.212 9.058 1.00 96.06 83 PRO A O 1
ATOM 643 N N . ILE A 1 84 ? -9.880 1.636 11.154 1.00 97.44 84 ILE A N 1
ATOM 644 C CA . ILE A 1 84 ? -8.644 2.027 11.836 1.00 97.44 84 ILE A CA 1
ATOM 645 C C . ILE A 1 84 ? -7.957 0.754 12.329 1.00 97.44 84 ILE A C 1
ATOM 647 O O . ILE A 1 84 ? -8.563 -0.053 13.031 1.00 97.44 84 ILE A O 1
ATOM 651 N N . LEU A 1 85 ? -6.699 0.590 11.942 1.00 98.06 85 LEU A N 1
ATOM 652 C CA . LEU A 1 85 ? -5.825 -0.514 12.308 1.00 98.06 85 LEU A CA 1
ATOM 653 C C . LEU A 1 85 ? -4.716 -0.002 13.229 1.00 98.06 85 LEU A C 1
ATOM 655 O O . LEU A 1 85 ? -4.219 1.116 13.050 1.00 98.06 85 LEU A O 1
ATOM 659 N N . ASP A 1 86 ? -4.307 -0.840 14.179 1.00 97.25 86 ASP A N 1
ATOM 660 C CA . ASP A 1 86 ? -3.085 -0.605 14.946 1.00 97.25 86 ASP A CA 1
ATOM 661 C C . ASP A 1 86 ? -1.886 -0.639 13.986 1.00 97.25 86 ASP A C 1
ATOM 663 O O . ASP A 1 86 ? -1.727 -1.572 13.194 1.00 97.25 86 ASP A O 1
ATOM 667 N N . PHE A 1 87 ? -1.058 0.405 14.026 1.00 96.25 87 PHE A N 1
ATOM 668 C CA . PHE A 1 87 ? 0.143 0.518 13.205 1.00 96.25 87 PHE A CA 1
ATOM 669 C C . PHE A 1 87 ? 1.108 -0.664 13.379 1.00 96.25 87 PHE A C 1
ATOM 671 O O . PHE A 1 87 ? 1.767 -1.049 12.408 1.00 96.25 87 PHE A O 1
ATOM 678 N N . ASP A 1 88 ? 1.181 -1.239 14.581 1.00 96.75 88 ASP A N 1
ATOM 679 C CA . ASP A 1 88 ? 2.070 -2.360 14.881 1.00 96.75 88 ASP A CA 1
ATOM 680 C C . ASP A 1 88 ? 1.419 -3.737 14.614 1.00 96.75 88 ASP A C 1
ATOM 682 O O . ASP A 1 88 ? 2.125 -4.754 14.606 1.00 96.75 88 ASP A O 1
ATOM 686 N N . ASP A 1 89 ? 0.114 -3.801 14.306 1.00 97.00 89 ASP A N 1
ATOM 687 C CA . ASP A 1 89 ? -0.568 -5.049 13.938 1.00 97.00 89 ASP A CA 1
ATOM 688 C C . ASP A 1 89 ? -0.428 -5.366 12.440 1.00 97.00 89 ASP A C 1
ATOM 690 O O . ASP A 1 89 ? -1.320 -5.189 11.603 1.00 97.00 89 ASP A O 1
ATOM 694 N N . ILE A 1 90 ? 0.752 -5.878 12.091 1.00 96.06 90 ILE A N 1
ATOM 695 C CA . ILE A 1 90 ? 1.086 -6.276 10.719 1.00 96.06 90 ILE A CA 1
ATOM 696 C C . ILE A 1 90 ? 0.180 -7.406 10.204 1.00 96.06 90 ILE A C 1
ATOM 698 O O . ILE A 1 90 ? -0.036 -7.505 8.992 1.00 96.06 90 ILE A O 1
ATOM 702 N N . ALA A 1 91 ? -0.337 -8.261 11.092 1.00 95.06 91 ALA A N 1
ATOM 703 C CA . ALA A 1 91 ? -1.185 -9.379 10.699 1.00 95.06 91 ALA A CA 1
ATOM 704 C C . ALA A 1 91 ? -2.547 -8.874 10.209 1.00 95.06 91 ALA A C 1
ATOM 706 O O . ALA A 1 91 ? -2.959 -9.234 9.103 1.00 95.06 91 ALA A O 1
ATOM 707 N N . ASP A 1 92 ? -3.181 -7.976 10.962 1.00 95.50 92 ASP A N 1
ATOM 708 C CA . ASP A 1 92 ? -4.472 -7.395 10.593 1.00 95.50 92 ASP A CA 1
ATOM 709 C C . ASP A 1 92 ? -4.360 -6.473 9.370 1.00 95.50 92 ASP A C 1
ATOM 711 O O . ASP A 1 92 ? -5.204 -6.524 8.469 1.00 95.50 92 ASP A O 1
ATOM 715 N N . ILE A 1 93 ? -3.266 -5.710 9.251 1.00 96.44 93 ILE A N 1
ATOM 716 C CA . ILE A 1 93 ? -2.962 -4.944 8.029 1.00 96.44 93 ILE A CA 1
ATOM 717 C C . ILE A 1 93 ? -2.866 -5.878 6.814 1.00 96.44 93 ILE A C 1
ATOM 719 O O . ILE A 1 93 ? -3.440 -5.602 5.756 1.00 96.44 93 ILE A O 1
ATOM 723 N N . GLY A 1 94 ? -2.149 -6.996 6.951 1.00 94.88 94 GLY A N 1
ATOM 724 C CA . GLY A 1 94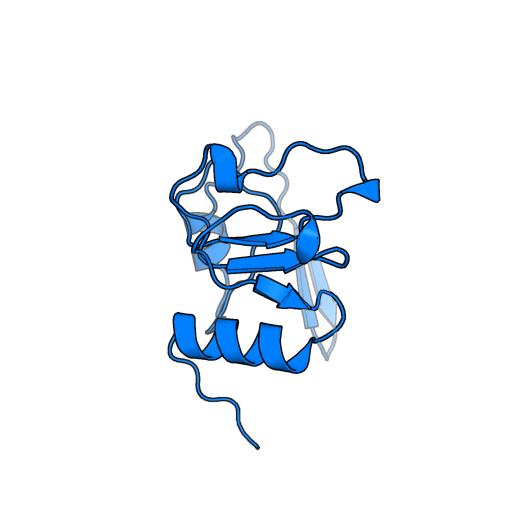 ? -2.013 -7.995 5.895 1.00 94.88 94 GLY A CA 1
ATOM 725 C C . GLY A 1 94 ? -3.348 -8.641 5.518 1.00 94.88 94 GLY A C 1
ATOM 726 O O . GLY A 1 94 ? -3.637 -8.789 4.327 1.00 94.88 94 GLY A O 1
ATOM 727 N N . ALA A 1 95 ? -4.171 -8.982 6.513 1.00 94.38 95 ALA A N 1
ATOM 728 C CA . ALA A 1 95 ? -5.490 -9.571 6.317 1.00 94.38 95 ALA A CA 1
ATOM 729 C C . ALA A 1 95 ? -6.421 -8.627 5.545 1.00 94.38 95 ALA A C 1
ATOM 731 O O . ALA A 1 95 ? -7.001 -9.043 4.540 1.00 94.38 95 ALA A O 1
ATOM 732 N N . LEU A 1 96 ? -6.479 -7.347 5.932 1.00 94.75 96 LEU A N 1
ATOM 733 C CA . LEU A 1 96 ? -7.261 -6.333 5.224 1.00 94.75 96 LEU A CA 1
ATOM 734 C C . LEU A 1 96 ? -6.812 -6.196 3.762 1.00 94.75 96 LEU A C 1
ATOM 736 O O . LEU A 1 96 ? -7.646 -6.150 2.855 1.00 94.75 96 LEU A O 1
ATOM 740 N N . ILE A 1 97 ? -5.497 -6.127 3.512 1.00 94.62 97 ILE A N 1
ATOM 741 C CA . ILE A 1 97 ? -4.967 -6.024 2.145 1.00 94.62 97 ILE A CA 1
ATOM 742 C C . ILE A 1 97 ? -5.421 -7.230 1.320 1.00 94.62 97 ILE A C 1
ATOM 744 O O . ILE A 1 97 ? -5.929 -7.046 0.216 1.00 94.62 97 ILE A O 1
ATOM 748 N N . CYS A 1 98 ? -5.271 -8.441 1.860 1.00 94.25 98 CYS A N 1
ATOM 749 C CA . CYS A 1 98 ? -5.641 -9.686 1.192 1.00 94.25 9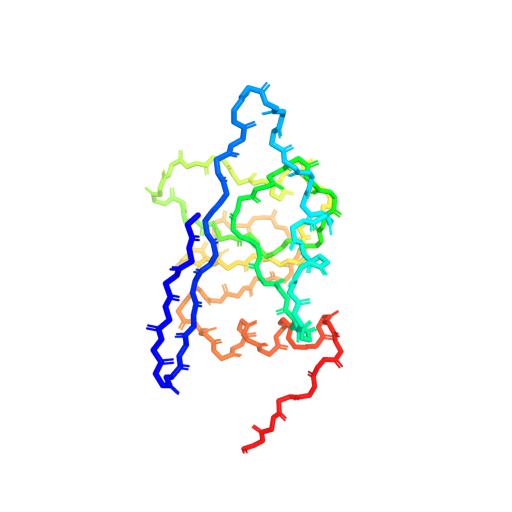8 CYS A CA 1
ATOM 750 C C . CYS A 1 98 ? -7.140 -9.761 0.883 1.00 94.25 98 CYS A C 1
ATOM 752 O O . CYS A 1 98 ? -7.510 -10.056 -0.255 1.00 94.25 98 CYS A O 1
ATOM 754 N N . GLU A 1 99 ? -7.994 -9.413 1.849 1.00 93.56 99 GLU A N 1
ATOM 755 C CA . GLU A 1 99 ? -9.442 -9.308 1.655 1.00 93.56 99 GLU A CA 1
ATOM 756 C C . GLU A 1 99 ? -9.771 -8.327 0.523 1.00 93.56 99 GLU A C 1
ATOM 758 O O . GLU A 1 99 ? -10.501 -8.661 -0.415 1.00 93.56 99 GLU A O 1
ATOM 763 N N . ARG A 1 100 ? -9.179 -7.128 0.560 1.00 92.50 100 ARG A N 1
ATOM 764 C CA . ARG A 1 100 ? -9.493 -6.046 -0.379 1.00 92.50 100 ARG A CA 1
ATOM 765 C C . ARG A 1 100 ? -9.137 -6.374 -1.827 1.00 92.50 100 ARG A C 1
ATOM 767 O O . ARG A 1 100 ? -9.807 -5.869 -2.734 1.00 92.50 100 ARG A O 1
ATOM 774 N N . VAL A 1 101 ? -8.090 -7.172 -2.037 1.00 92.44 101 VAL A N 1
ATOM 775 C CA . VAL A 1 101 ? -7.599 -7.581 -3.365 1.00 92.44 101 VAL A CA 1
ATOM 776 C C . VAL A 1 101 ? -8.029 -8.998 -3.762 1.00 92.44 101 VAL A C 1
ATOM 778 O O . VAL A 1 101 ? -7.703 -9.443 -4.860 1.00 92.44 101 VAL A O 1
ATOM 781 N N . GLY A 1 102 ? -8.776 -9.704 -2.906 1.00 92.69 102 GLY A N 1
ATOM 782 C CA . GLY A 1 102 ? -9.280 -11.051 -3.183 1.00 92.69 102 GLY A CA 1
ATOM 783 C C . GLY A 1 102 ? -8.201 -12.140 -3.202 1.00 92.69 102 GLY A C 1
ATOM 784 O O . GLY A 1 102 ? -8.352 -13.134 -3.913 1.00 92.69 102 GLY A O 1
ATOM 785 N N . ILE A 1 103 ? -7.113 -11.965 -2.447 1.00 91.50 103 ILE A N 1
ATOM 786 C CA . ILE A 1 103 ? -6.046 -12.963 -2.305 1.00 91.50 103 ILE A CA 1
ATOM 787 C C . ILE A 1 103 ? -6.280 -13.766 -1.027 1.00 91.50 103 ILE A C 1
ATOM 789 O O . ILE A 1 103 ? -6.455 -13.205 0.048 1.00 91.50 103 ILE A O 1
ATOM 793 N N . ALA A 1 104 ? -6.244 -15.094 -1.131 1.00 85.50 104 ALA A N 1
ATOM 794 C CA . ALA A 1 104 ? -6.234 -15.965 0.038 1.00 85.50 104 ALA A CA 1
ATOM 795 C C . ALA A 1 104 ? -4.796 -16.141 0.541 1.00 85.50 104 ALA A C 1
ATOM 797 O O . ALA A 1 104 ? -3.918 -16.568 -0.218 1.00 85.50 104 ALA A O 1
ATOM 798 N N . LEU A 1 105 ? -4.560 -15.844 1.820 1.00 71.75 105 LEU A N 1
ATOM 799 C CA . LEU A 1 105 ? -3.327 -16.245 2.492 1.00 71.75 105 LEU A CA 1
ATOM 800 C C . LEU A 1 105 ? -3.286 -17.776 2.562 1.00 71.75 105 LEU A C 1
ATOM 802 O O . LEU A 1 105 ? -4.302 -18.422 2.817 1.00 71.75 105 LEU A O 1
ATOM 806 N N . LYS A 1 106 ? -2.122 -18.362 2.281 1.00 68.81 106 LYS A N 1
ATOM 807 C CA . LYS A 1 106 ? -1.879 -19.778 2.566 1.00 68.81 106 LYS A CA 1
ATOM 808 C C . LYS A 1 106 ? -1.420 -19.877 4.017 1.00 68.81 106 LYS A C 1
ATOM 810 O O . LYS A 1 106 ? -0.539 -19.106 4.394 1.00 68.81 106 LYS A O 1
ATOM 815 N N . ASP A 1 107 ? -2.032 -20.794 4.764 1.00 59.56 107 ASP A N 1
ATOM 816 C CA . ASP A 1 107 ? -1.637 -21.157 6.132 1.00 59.56 107 ASP A CA 1
ATOM 817 C C . ASP A 1 107 ? -0.149 -21.543 6.234 1.00 59.56 107 ASP A C 1
ATOM 819 O O . ASP A 1 107 ? 0.379 -22.163 5.274 1.00 59.56 107 ASP A O 1
#

Organism: NCBI:txid1055526

Radius of gyration: 17.32 Å; chains: 1; bounding box: 38×38×41 Å

InterPro domains:
  IPR004435 Molybdopterin-guanine dinucleotide biosynthesis protein B (MobB) domain [PF03205] (2-73)
  IPR027417 P-loop containing nucleoside triphosphate hydrolase [G3DSA:3.40.50.300] (8-102)